Protein AF-A0A2D8L7P8-F1 (afdb_monomer_lite)

Sequence (155 aa):
MTHPRCTNCHVGDDGRPGWDGLGKGTGVLHGMNIVAGASRIGAETLPCRTCHLSRAPVLQRPHAPPAVNDAWRLPPAALGWRGLSGSALCRKLRDPARTDGRDAAALAAHVRISAFVAWSFAPGPGRTVPPGGVTSLAQAILEWGRAGAPCRGDP

pLDDT: mean 91.05, std 7.95, range [57.25, 98.56]

Structure (mmCIF, N/CA/C/O backbone):
data_AF-A0A2D8L7P8-F1
#
_entry.id   AF-A0A2D8L7P8-F1
#
loop_
_atom_site.group_PDB
_atom_site.id
_atom_site.type_symbol
_atom_site.label_atom_id
_atom_site.label_alt_id
_atom_site.label_comp_id
_atom_site.label_asym_id
_atom_site.label_entity_id
_atom_site.label_seq_id
_atom_site.pdbx_PDB_ins_code
_atom_site.Cartn_x
_atom_site.Cartn_y
_atom_site.Cartn_z
_atom_site.occupancy
_atom_site.B_iso_or_equiv
_atom_site.auth_seq_id
_atom_site.auth_comp_id
_atom_site.auth_asym_id
_atom_site.auth_atom_id
_atom_site.pdbx_PDB_model_num
ATOM 1 N N . MET A 1 1 ? 1.561 5.584 5.521 1.00 90.50 1 MET A N 1
ATOM 2 C CA . MET A 1 1 ? 0.681 4.785 4.630 1.00 90.50 1 MET A CA 1
ATOM 3 C C . MET A 1 1 ? 0.145 5.564 3.419 1.00 90.50 1 MET A C 1
ATOM 5 O O . MET A 1 1 ? -0.238 4.934 2.443 1.00 90.50 1 MET A O 1
ATOM 9 N N . THR A 1 2 ? 0.158 6.905 3.429 1.00 92.50 2 THR A N 1
ATOM 10 C CA . THR A 1 2 ? -0.230 7.763 2.284 1.00 92.50 2 THR A CA 1
ATOM 11 C C . THR A 1 2 ? 0.915 8.073 1.309 1.00 92.50 2 THR A C 1
ATOM 13 O O . THR A 1 2 ? 0.688 8.661 0.258 1.00 92.50 2 THR A O 1
ATOM 16 N N . HIS A 1 3 ? 2.151 7.688 1.642 1.00 93.56 3 HIS A N 1
ATOM 17 C CA . HIS A 1 3 ? 3.315 7.891 0.780 1.00 93.56 3 HIS A CA 1
ATOM 18 C C . HIS A 1 3 ? 3.169 7.111 -0.546 1.00 93.56 3 HIS A C 1
ATOM 20 O O . HIS A 1 3 ? 2.684 5.973 -0.504 1.00 93.56 3 HIS A O 1
ATOM 26 N N . PRO A 1 4 ? 3.665 7.635 -1.689 1.00 92.75 4 PRO A N 1
ATOM 27 C CA . PRO A 1 4 ? 3.588 6.971 -2.994 1.00 92.75 4 PRO A CA 1
ATOM 28 C C . PRO A 1 4 ? 4.063 5.518 -3.032 1.00 92.75 4 PRO A C 1
ATOM 30 O O . PRO A 1 4 ? 3.510 4.706 -3.761 1.00 92.75 4 PRO A O 1
ATOM 33 N N . ARG A 1 5 ? 5.054 5.140 -2.215 1.00 92.19 5 ARG A N 1
ATOM 34 C CA . ARG A 1 5 ? 5.505 3.735 -2.134 1.00 92.19 5 ARG A CA 1
ATOM 35 C C . ARG A 1 5 ? 4.404 2.765 -1.677 1.00 92.19 5 ARG A C 1
ATOM 37 O O . ARG A 1 5 ? 4.441 1.606 -2.062 1.00 92.19 5 ARG A O 1
ATOM 44 N N . CYS A 1 6 ? 3.421 3.234 -0.908 1.00 94.94 6 CYS A N 1
ATOM 45 C CA . CYS A 1 6 ? 2.240 2.452 -0.546 1.00 94.94 6 CYS A CA 1
ATOM 46 C C . CYS A 1 6 ? 1.122 2.654 -1.579 1.00 94.94 6 CYS A C 1
ATOM 48 O O . CYS A 1 6 ? 0.591 1.696 -2.137 1.00 94.94 6 CYS A O 1
ATOM 50 N N . THR A 1 7 ? 0.758 3.909 -1.851 1.00 94.81 7 THR A N 1
ATOM 51 C CA . THR A 1 7 ? -0.435 4.230 -2.649 1.00 94.81 7 THR A CA 1
ATOM 52 C C . THR A 1 7 ? -0.309 3.841 -4.117 1.00 94.81 7 THR A C 1
ATOM 54 O O . THR A 1 7 ? -1.328 3.564 -4.735 1.00 94.81 7 THR A O 1
ATOM 57 N N . ASN A 1 8 ? 0.904 3.720 -4.667 1.00 93.81 8 ASN A N 1
ATOM 58 C CA . ASN A 1 8 ? 1.104 3.230 -6.034 1.00 93.81 8 ASN A CA 1
ATOM 59 C C . ASN A 1 8 ? 0.648 1.776 -6.231 1.00 93.81 8 ASN A C 1
ATOM 61 O O . ASN A 1 8 ? 0.360 1.400 -7.363 1.00 93.81 8 ASN A O 1
ATOM 65 N N . CYS A 1 9 ? 0.577 0.973 -5.164 1.00 93.94 9 CYS A N 1
ATOM 66 C CA . CYS A 1 9 ? 0.098 -0.412 -5.220 1.00 93.94 9 CYS A CA 1
ATOM 67 C C . CYS A 1 9 ? -1.320 -0.560 -4.645 1.00 93.94 9 CYS A C 1
ATOM 69 O O . CYS A 1 9 ? -2.093 -1.387 -5.113 1.00 93.94 9 CYS A O 1
ATOM 71 N N . HIS A 1 10 ? -1.679 0.245 -3.644 1.00 96.12 10 HIS A N 1
ATOM 72 C CA . HIS A 1 10 ? -2.986 0.220 -2.981 1.00 96.12 10 HIS A CA 1
ATOM 73 C C . HIS A 1 10 ? -4.045 1.020 -3.760 1.00 96.12 10 HIS A C 1
ATOM 75 O O . HIS A 1 10 ? -4.533 2.049 -3.290 1.00 96.12 10 HIS A O 1
ATOM 81 N N . VAL A 1 11 ? -4.386 0.548 -4.959 1.00 95.62 11 VAL A N 1
ATOM 82 C CA . VAL A 1 11 ? -5.191 1.291 -5.952 1.00 95.62 11 VAL A CA 1
ATOM 83 C C . VAL A 1 11 ? -6.675 0.912 -5.985 1.00 95.62 11 VAL A C 1
ATOM 85 O O . VAL A 1 11 ? -7.504 1.705 -6.408 1.00 95.62 11 VAL A O 1
ATOM 88 N N . GLY A 1 12 ? -7.039 -0.224 -5.388 1.00 94.94 12 GLY A N 1
ATOM 89 C CA . GLY A 1 12 ? -8.434 -0.644 -5.261 1.00 94.94 12 GLY A CA 1
ATOM 90 C C . GLY A 1 12 ? -8.959 -1.336 -6.510 1.00 94.94 12 GLY A C 1
ATOM 91 O O . GLY A 1 12 ? -8.202 -2.022 -7.197 1.00 94.94 12 GLY A O 1
ATOM 92 N N . ASP A 1 13 ? -10.257 -1.181 -6.769 1.00 92.94 13 ASP A N 1
ATOM 93 C CA . ASP A 1 13 ? -10.963 -1.900 -7.839 1.00 92.94 13 ASP A CA 1
ATOM 94 C C . ASP A 1 13 ? -10.537 -1.472 -9.248 1.00 92.94 13 ASP A C 1
ATOM 96 O O . ASP A 1 13 ? -10.730 -2.224 -10.200 1.00 92.94 13 ASP A O 1
ATOM 100 N N . ASP A 1 14 ? -9.913 -0.297 -9.401 1.00 92.25 14 ASP A N 1
ATOM 101 C CA . ASP A 1 14 ? -9.390 0.126 -10.701 1.00 92.25 14 ASP A CA 1
ATOM 102 C C . ASP A 1 14 ? -8.243 -0.779 -11.188 1.00 92.25 14 ASP A C 1
ATOM 104 O O . ASP A 1 14 ? -8.003 -0.873 -12.390 1.00 92.25 14 ASP A O 1
ATOM 108 N N . GLY A 1 15 ? -7.542 -1.460 -10.270 1.00 95.06 15 GLY A N 1
ATOM 109 C CA . GLY A 1 15 ? -6.396 -2.318 -10.554 1.00 95.06 15 GLY A CA 1
ATOM 110 C C . GLY A 1 15 ? -5.251 -1.620 -11.298 1.00 95.06 15 GLY A C 1
ATOM 111 O O . GLY A 1 15 ? -4.444 -2.313 -11.923 1.00 95.06 15 GLY A O 1
ATOM 112 N N . ARG A 1 16 ? -5.177 -0.280 -11.282 1.00 95.31 16 ARG A N 1
ATOM 113 C CA . ARG A 1 16 ? -4.240 0.517 -12.093 1.00 95.31 16 ARG A CA 1
ATOM 114 C C . ARG A 1 16 ? -3.128 1.117 -11.230 1.00 95.31 16 ARG A C 1
ATOM 116 O O . ARG A 1 16 ? -3.336 2.157 -10.605 1.00 95.31 16 ARG A O 1
ATOM 123 N N . PRO A 1 17 ? -1.926 0.508 -11.197 1.00 94.62 17 PRO A N 1
ATOM 124 C CA . PRO A 1 17 ? -0.839 0.981 -10.352 1.00 94.62 17 PRO A CA 1
ATOM 125 C C . PRO A 1 17 ? -0.379 2.398 -10.715 1.00 94.62 17 PRO A C 1
ATOM 127 O O . PRO A 1 17 ? -0.440 2.828 -11.868 1.00 94.62 17 PRO A O 1
ATOM 130 N N . GLY A 1 18 ? 0.120 3.113 -9.710 1.00 92.81 18 GLY A N 1
ATOM 131 C CA . GLY A 1 18 ? 0.654 4.469 -9.837 1.00 92.81 18 GLY A CA 1
ATOM 132 C C . GLY A 1 18 ? 2.168 4.526 -10.068 1.00 92.81 18 GLY A C 1
ATOM 133 O O . GLY A 1 18 ? 2.908 3.579 -9.796 1.00 92.81 18 GLY A O 1
ATOM 134 N N . TRP A 1 19 ? 2.638 5.688 -10.513 1.00 90.38 19 TRP A N 1
ATOM 135 C CA . TRP A 1 19 ? 4.048 6.068 -10.668 1.00 90.38 19 TRP A CA 1
ATOM 136 C C . TRP A 1 19 ? 4.410 7.340 -9.893 1.00 90.38 19 TRP A C 1
ATOM 138 O O . TRP A 1 19 ? 5.438 7.977 -10.145 1.00 90.38 19 TRP A O 1
ATOM 148 N N . ASP A 1 20 ? 3.603 7.684 -8.892 1.00 87.94 20 ASP A N 1
ATOM 149 C CA . ASP A 1 20 ? 3.842 8.849 -8.052 1.00 87.94 20 ASP A CA 1
ATOM 150 C C . ASP A 1 20 ? 5.184 8.715 -7.299 1.00 87.94 20 ASP A C 1
ATOM 152 O O . ASP A 1 20 ? 5.646 7.616 -6.948 1.00 87.94 20 ASP A O 1
ATOM 156 N N . GLY A 1 21 ? 5.844 9.852 -7.058 1.00 79.94 21 GLY A N 1
ATOM 157 C CA . GLY A 1 21 ? 7.150 9.897 -6.387 1.00 79.94 21 GLY A CA 1
ATOM 158 C C . GLY A 1 21 ? 8.344 9.470 -7.254 1.00 79.94 21 GLY A C 1
ATOM 159 O O . GLY A 1 21 ? 9.394 9.142 -6.710 1.00 79.94 21 GLY A O 1
ATOM 160 N N . LEU A 1 22 ? 8.195 9.463 -8.586 1.00 79.44 22 LEU A N 1
ATOM 161 C CA . LEU A 1 22 ? 9.277 9.223 -9.559 1.00 79.44 22 LEU A CA 1
ATOM 162 C C . LEU A 1 22 ? 9.660 10.479 -10.371 1.00 79.44 22 LEU A C 1
ATOM 164 O O . LEU A 1 22 ? 10.233 10.366 -11.452 1.00 79.44 22 LEU A O 1
ATOM 168 N N . GLY A 1 23 ? 9.288 11.674 -9.898 1.00 78.81 23 GLY A N 1
ATOM 169 C CA . GLY A 1 23 ? 9.518 12.933 -10.624 1.00 78.81 23 GLY A CA 1
ATOM 170 C C . GLY A 1 23 ? 8.644 13.105 -11.874 1.00 78.81 23 GLY A C 1
ATOM 171 O O . GLY A 1 23 ? 8.977 13.892 -12.750 1.00 78.81 23 GLY A O 1
ATOM 172 N N . LYS A 1 24 ? 7.541 12.350 -11.982 1.00 77.75 24 LYS A N 1
ATOM 173 C CA . LYS A 1 24 ? 6.608 12.386 -13.124 1.00 77.75 24 LYS A CA 1
ATOM 174 C C . LYS A 1 24 ? 5.359 13.243 -12.879 1.00 77.75 24 LYS A C 1
ATOM 176 O O . LYS A 1 24 ? 4.512 13.319 -13.755 1.00 77.75 24 LYS A O 1
ATOM 181 N N . GLY A 1 25 ? 5.253 13.879 -11.712 1.00 82.25 25 GLY A N 1
ATOM 182 C CA . GLY A 1 25 ? 4.046 14.566 -11.246 1.00 82.25 25 GLY A CA 1
ATOM 183 C C . GLY A 1 25 ? 3.267 13.748 -10.213 1.00 82.25 25 GLY A C 1
ATOM 184 O O . GLY A 1 25 ? 3.787 12.774 -9.659 1.00 82.25 25 GLY A O 1
ATOM 185 N N . THR A 1 26 ? 2.036 14.176 -9.939 1.00 84.12 26 THR A N 1
ATOM 186 C CA . THR A 1 26 ? 1.088 13.532 -9.020 1.00 84.12 26 THR A CA 1
ATOM 187 C C . THR A 1 26 ? -0.094 12.946 -9.790 1.00 84.12 26 THR A C 1
ATOM 189 O O . THR A 1 26 ? -0.485 13.457 -10.837 1.00 84.12 26 THR A O 1
ATOM 192 N N . GLY A 1 27 ? -0.667 11.854 -9.285 1.00 85.00 27 GLY A N 1
ATOM 193 C CA . GLY A 1 27 ? -1.757 11.146 -9.952 1.00 85.00 27 GLY A CA 1
ATOM 194 C C . GLY A 1 27 ? -1.308 10.316 -11.159 1.00 85.00 27 GLY A C 1
ATOM 195 O O . GLY A 1 27 ? -2.149 9.714 -11.825 1.00 85.00 27 GLY A O 1
ATOM 196 N N . VAL A 1 28 ? -0.004 10.199 -11.418 1.00 90.00 28 VAL A N 1
ATOM 197 C CA . VAL A 1 28 ? 0.512 9.541 -12.622 1.00 90.00 28 VAL A CA 1
ATOM 198 C C . VAL A 1 28 ? 0.351 8.035 -12.509 1.00 90.00 28 VAL A C 1
ATOM 200 O O . VAL A 1 28 ? 0.703 7.428 -11.498 1.00 90.00 28 VAL A O 1
ATOM 203 N N . LEU A 1 29 ? -0.195 7.425 -13.555 1.00 92.56 29 LEU A N 1
ATOM 204 C CA . LEU A 1 29 ? -0.342 5.979 -13.654 1.00 92.56 29 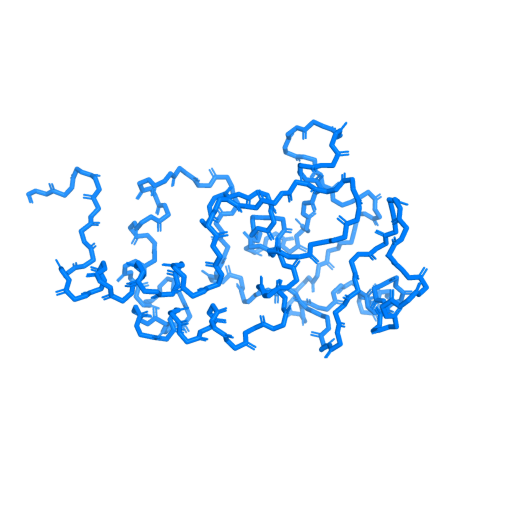LEU A CA 1
ATOM 205 C C . LEU A 1 29 ? 0.920 5.327 -14.206 1.00 92.56 29 LEU A C 1
ATOM 207 O O . LEU A 1 29 ? 1.743 5.961 -14.867 1.00 92.56 29 LEU A O 1
ATOM 211 N N . HIS A 1 30 ? 1.048 4.033 -13.944 1.00 92.12 30 HIS A N 1
ATOM 212 C CA . HIS A 1 30 ? 2.076 3.196 -14.534 1.00 92.12 30 HIS A CA 1
ATOM 213 C C . HIS A 1 30 ? 2.042 3.315 -16.066 1.00 92.12 30 HIS A C 1
ATOM 215 O O . HIS A 1 30 ? 1.031 3.002 -16.691 1.00 92.12 30 HIS A O 1
ATOM 221 N N . GLY A 1 31 ? 3.139 3.753 -16.689 1.00 88.56 31 GLY A N 1
ATOM 222 C CA . GLY A 1 31 ? 3.154 4.148 -18.107 1.00 88.56 31 GLY A CA 1
ATOM 223 C C . GLY A 1 31 ? 2.983 3.001 -19.096 1.00 88.56 31 GLY A C 1
ATOM 224 O O . GLY A 1 31 ? 2.628 3.235 -20.242 1.00 88.56 31 GLY A O 1
ATOM 225 N N . MET A 1 32 ? 3.158 1.756 -18.648 1.00 89.56 32 MET A N 1
ATOM 226 C CA . MET A 1 32 ? 2.800 0.568 -19.434 1.00 89.56 32 MET A CA 1
ATOM 227 C C . MET A 1 32 ? 1.281 0.307 -19.457 1.00 89.56 32 MET A C 1
ATOM 229 O O . MET A 1 32 ? 0.852 -0.660 -20.072 1.00 89.56 32 MET A O 1
ATOM 233 N N . ASN A 1 33 ? 0.477 1.136 -18.773 1.00 89.12 33 ASN A N 1
ATOM 234 C CA . ASN A 1 33 ? -0.988 1.082 -18.722 1.00 89.12 33 ASN A CA 1
ATOM 235 C C . ASN A 1 33 ? -1.552 -0.318 -18.402 1.00 89.12 33 ASN A C 1
ATOM 237 O O . ASN A 1 33 ? -2.568 -0.740 -18.948 1.00 89.12 33 ASN A O 1
ATOM 241 N N . ILE A 1 34 ? -0.871 -1.043 -17.511 1.00 90.81 34 ILE A N 1
ATOM 242 C CA . ILE A 1 34 ? -1.284 -2.375 -17.064 1.00 90.81 34 ILE A CA 1
ATOM 243 C C . ILE A 1 34 ? -2.477 -2.244 -16.112 1.00 90.81 34 ILE A C 1
ATOM 245 O O . ILE A 1 34 ? -2.441 -1.439 -15.182 1.00 90.81 34 ILE A O 1
ATOM 249 N N . VAL A 1 35 ? -3.499 -3.075 -16.319 1.00 94.44 35 VAL A N 1
ATOM 250 C CA . VAL A 1 35 ? -4.637 -3.251 -15.408 1.00 94.44 35 VAL A CA 1
ATOM 251 C C . VAL A 1 35 ? -4.540 -4.646 -14.807 1.00 94.44 35 VAL A C 1
ATOM 253 O O . VAL A 1 35 ? -4.448 -5.626 -15.540 1.00 94.44 35 VAL A O 1
ATOM 256 N N . ALA A 1 36 ? -4.517 -4.744 -13.480 1.00 94.31 36 ALA A N 1
ATOM 257 C CA . ALA A 1 36 ? -4.275 -6.011 -12.795 1.00 94.31 36 ALA A CA 1
ATOM 258 C C . ALA A 1 36 ? -5.508 -6.921 -12.689 1.00 94.31 36 ALA A C 1
ATOM 260 O O . ALA A 1 36 ? -5.357 -8.102 -12.384 1.00 94.31 36 ALA A O 1
ATOM 261 N N . GLY A 1 37 ? -6.709 -6.377 -12.917 1.00 90.88 37 GLY A N 1
ATOM 262 C CA . GLY A 1 37 ? -7.971 -7.115 -12.857 1.00 90.88 37 GLY A CA 1
ATOM 263 C C . GLY A 1 37 ? -8.174 -7.885 -11.546 1.00 90.88 37 GLY A C 1
ATOM 264 O O . GLY A 1 37 ? -7.561 -7.590 -10.517 1.00 90.88 37 GLY A O 1
ATOM 265 N N . ALA A 1 38 ? -9.023 -8.914 -11.593 1.00 92.38 38 ALA A N 1
ATOM 266 C CA . ALA A 1 38 ? -9.309 -9.768 -10.438 1.00 92.38 38 ALA A CA 1
ATOM 267 C C . ALA A 1 38 ? -8.105 -10.633 -10.014 1.00 92.38 38 ALA A C 1
ATOM 269 O O . ALA A 1 38 ? -7.938 -10.932 -8.831 1.00 92.38 38 ALA A O 1
ATOM 270 N N . SER A 1 39 ? -7.240 -11.008 -10.964 1.00 94.00 39 SER A N 1
ATOM 271 C CA . SER A 1 39 ? -6.047 -11.823 -10.701 1.00 94.00 39 SER A CA 1
ATOM 272 C C . SER A 1 39 ? -4.977 -11.057 -9.913 1.00 94.00 39 SER A C 1
ATOM 274 O O . SER A 1 39 ? -4.172 -11.664 -9.205 1.00 94.00 39 SER A O 1
ATOM 276 N N . ARG A 1 40 ? -4.988 -9.717 -9.987 1.00 95.75 40 ARG A N 1
ATOM 277 C CA . ARG A 1 40 ? -4.050 -8.782 -9.341 1.00 95.75 40 ARG A CA 1
ATOM 278 C C . ARG A 1 40 ? -2.605 -8.900 -9.821 1.00 95.75 40 ARG A C 1
ATOM 280 O O . ARG A 1 40 ? -1.741 -8.218 -9.275 1.00 95.75 40 ARG A O 1
ATOM 287 N N . ILE A 1 41 ? -2.320 -9.719 -10.828 1.00 95.31 41 ILE A N 1
ATOM 288 C CA . ILE A 1 41 ? -0.955 -10.007 -11.300 1.00 95.31 41 ILE A CA 1
ATOM 289 C C . ILE A 1 41 ? -0.573 -9.228 -12.563 1.00 95.31 41 ILE A C 1
ATOM 291 O O . ILE A 1 41 ? 0.434 -9.547 -13.188 1.00 95.31 41 ILE A O 1
ATOM 295 N N . GLY A 1 42 ? -1.356 -8.221 -12.947 1.00 94.31 42 GLY A N 1
ATOM 296 C CA . GLY A 1 42 ? -1.240 -7.532 -14.235 1.00 94.31 42 GLY A CA 1
ATOM 297 C C . GLY A 1 42 ? -2.252 -8.069 -15.248 1.00 94.31 42 GLY A C 1
ATOM 298 O O . GLY A 1 42 ? -3.161 -8.809 -14.880 1.00 94.31 42 GLY A O 1
ATOM 299 N N . ALA A 1 43 ? -2.086 -7.707 -16.520 1.00 92.62 43 ALA A N 1
ATOM 300 C CA . ALA A 1 43 ? -2.845 -8.348 -17.588 1.00 92.62 43 ALA A CA 1
ATOM 301 C C . ALA A 1 43 ? -2.382 -9.807 -17.706 1.00 92.62 43 ALA A C 1
ATOM 303 O O . ALA A 1 43 ? -1.185 -10.074 -17.636 1.00 92.62 43 ALA A O 1
ATOM 304 N N . GLU A 1 44 ? -3.290 -10.762 -17.895 1.00 90.06 44 GLU A N 1
ATOM 305 C CA . GLU A 1 44 ? -2.927 -12.191 -17.878 1.00 90.06 44 GLU A CA 1
ATOM 306 C C . GLU A 1 44 ? -1.945 -12.575 -18.997 1.00 90.06 44 GLU A C 1
ATOM 308 O O . GLU A 1 44 ? -1.080 -13.427 -18.809 1.00 90.06 44 GLU A O 1
ATOM 313 N N . THR A 1 45 ? -2.010 -11.877 -20.132 1.00 92.44 45 THR A N 1
ATOM 314 C CA . THR A 1 45 ? -1.070 -12.003 -21.257 1.00 92.44 45 THR A CA 1
ATOM 315 C C . THR A 1 45 ? 0.248 -11.254 -21.039 1.00 92.44 45 THR A C 1
ATOM 317 O O . THR A 1 45 ? 1.221 -11.501 -21.749 1.00 92.44 45 THR A O 1
ATOM 320 N N . LEU A 1 46 ? 0.309 -10.345 -20.062 1.00 92.69 46 LEU A N 1
ATOM 321 C CA . LEU A 1 46 ? 1.484 -9.539 -19.735 1.00 92.69 46 LEU A CA 1
ATOM 322 C C . LEU A 1 46 ? 1.575 -9.304 -18.212 1.00 92.69 46 LEU A C 1
ATOM 324 O O . LEU A 1 46 ? 1.341 -8.188 -17.732 1.00 92.69 46 LEU A O 1
ATOM 328 N N . PRO A 1 47 ? 1.894 -10.352 -17.429 1.00 93.44 47 PRO A N 1
ATOM 329 C CA . PRO A 1 47 ? 1.893 -10.264 -15.975 1.00 93.44 47 PRO A CA 1
ATOM 330 C C . PRO A 1 47 ? 3.027 -9.367 -15.463 1.00 93.44 47 PRO A C 1
ATOM 332 O O . PRO A 1 47 ? 4.068 -9.219 -16.103 1.00 93.44 47 PRO A O 1
ATOM 335 N N . CYS A 1 48 ? 2.881 -8.828 -14.250 1.00 92.94 48 CYS A N 1
ATOM 336 C CA . CYS A 1 48 ? 3.850 -7.937 -13.605 1.00 92.94 48 CYS A CA 1
ATOM 337 C C . CYS A 1 48 ? 5.279 -8.497 -13.637 1.00 92.94 48 CYS A C 1
ATOM 339 O O . CYS A 1 48 ? 6.234 -7.750 -13.860 1.00 92.94 48 CYS A O 1
ATOM 341 N N . ARG A 1 49 ? 5.428 -9.818 -13.465 1.00 91.62 49 ARG A N 1
ATOM 342 C CA . ARG A 1 49 ? 6.726 -10.508 -13.450 1.00 91.62 49 ARG A CA 1
ATOM 343 C C . ARG A 1 49 ? 7.518 -10.404 -14.758 1.00 91.62 49 ARG A C 1
ATOM 345 O O . ARG A 1 49 ? 8.711 -10.672 -14.743 1.00 91.62 49 ARG A O 1
ATOM 352 N N . THR A 1 50 ? 6.888 -10.030 -15.873 1.00 91.56 50 THR A N 1
ATOM 353 C CA . THR A 1 50 ? 7.580 -9.805 -17.154 1.00 91.56 50 THR A CA 1
ATOM 354 C C . THR A 1 50 ? 8.584 -8.654 -17.038 1.00 91.56 50 THR A C 1
ATOM 356 O O . THR A 1 50 ? 9.675 -8.728 -17.597 1.00 91.56 50 THR A O 1
ATOM 359 N N . CYS A 1 51 ? 8.254 -7.610 -16.269 1.00 89.75 51 CYS A N 1
ATOM 360 C CA . CYS A 1 51 ? 9.139 -6.461 -16.044 1.00 89.75 51 CYS A CA 1
ATOM 361 C C . CYS A 1 51 ? 9.745 -6.456 -14.635 1.00 89.75 51 CYS A C 1
ATOM 363 O O . CYS A 1 51 ? 10.891 -6.054 -14.445 1.00 89.75 51 CYS A O 1
ATOM 365 N N . HIS A 1 52 ? 8.980 -6.896 -13.638 1.00 90.81 52 HIS A N 1
ATOM 366 C CA . HIS A 1 52 ? 9.401 -6.918 -12.245 1.00 90.81 52 HIS A CA 1
ATOM 367 C C . HIS A 1 52 ? 10.052 -8.252 -11.882 1.00 90.81 52 HIS A C 1
ATOM 369 O O . HIS A 1 52 ? 9.389 -9.202 -11.461 1.00 90.81 52 HIS A O 1
ATOM 375 N N . LEU A 1 53 ? 11.371 -8.322 -12.045 1.00 85.19 53 LEU A N 1
ATOM 376 C CA . LEU A 1 53 ? 12.141 -9.536 -11.785 1.00 85.19 53 LEU A CA 1
ATOM 377 C C . LEU A 1 53 ? 12.627 -9.595 -10.332 1.00 85.19 53 LEU A C 1
ATOM 379 O O . LEU A 1 53 ? 12.915 -8.578 -9.705 1.00 85.19 53 LEU A O 1
ATOM 383 N N . SER A 1 54 ? 12.816 -10.808 -9.817 1.00 77.88 54 SER A N 1
ATOM 384 C CA . SER A 1 54 ? 13.319 -11.055 -8.456 1.00 77.88 54 SER A CA 1
ATOM 385 C C . SER A 1 54 ? 14.832 -10.820 -8.291 1.00 77.88 54 SER A C 1
ATOM 387 O O . SER A 1 54 ? 15.347 -10.829 -7.175 1.00 77.88 54 SER A O 1
ATOM 389 N N . ARG A 1 55 ? 15.577 -10.614 -9.388 1.00 68.56 55 ARG A N 1
ATOM 390 C CA . ARG A 1 55 ? 17.048 -10.494 -9.386 1.00 68.56 55 ARG A CA 1
ATOM 391 C C . ARG A 1 55 ? 17.495 -9.059 -9.080 1.00 68.56 55 ARG A C 1
ATOM 393 O O . ARG A 1 55 ? 17.726 -8.259 -9.985 1.00 68.56 55 ARG A O 1
ATOM 400 N N . ALA A 1 56 ? 17.650 -8.760 -7.791 1.00 58.28 56 ALA A N 1
ATOM 401 C CA . ALA A 1 56 ? 17.985 -7.429 -7.280 1.00 58.28 56 ALA A CA 1
ATOM 402 C C . ALA A 1 56 ? 19.263 -6.774 -7.866 1.00 58.28 56 ALA A C 1
ATOM 404 O O . ALA A 1 56 ? 19.178 -5.592 -8.197 1.00 58.28 56 ALA A O 1
ATOM 405 N N . PRO A 1 57 ? 20.411 -7.456 -8.086 1.00 58.16 57 PRO A N 1
ATOM 406 C CA . PRO A 1 57 ? 21.631 -6.763 -8.529 1.00 58.16 57 PRO A CA 1
ATOM 407 C C . PRO A 1 57 ? 21.509 -6.120 -9.919 1.00 58.16 57 PRO A C 1
ATOM 409 O O . PRO A 1 57 ? 22.129 -5.098 -10.193 1.00 58.16 57 PRO A O 1
ATOM 412 N N . VAL A 1 58 ? 20.674 -6.684 -10.799 1.00 57.25 58 VAL A N 1
ATOM 413 C CA . VAL A 1 58 ? 20.496 -6.190 -12.177 1.00 57.25 58 VAL A CA 1
ATOM 414 C C . VAL A 1 58 ? 19.535 -4.990 -12.227 1.00 57.25 58 VAL A C 1
ATOM 416 O O . VAL A 1 58 ? 19.637 -4.157 -13.125 1.00 57.25 58 VAL A O 1
ATOM 419 N N . LEU A 1 59 ? 18.638 -4.858 -11.240 1.00 63.59 59 LEU A N 1
ATOM 420 C CA . LEU A 1 59 ? 17.529 -3.890 -11.228 1.00 63.59 59 LEU A CA 1
ATOM 421 C C . LEU A 1 59 ? 17.666 -2.768 -10.178 1.00 63.59 59 LEU A C 1
ATOM 423 O O . LEU A 1 59 ? 16.740 -1.981 -9.978 1.00 63.59 59 LEU A O 1
ATOM 427 N N . GLN A 1 60 ? 18.827 -2.629 -9.535 1.00 69.25 60 GLN A N 1
ATOM 428 C CA . GLN A 1 60 ? 19.137 -1.506 -8.634 1.00 69.25 60 GLN A CA 1
ATOM 429 C C . GLN A 1 60 ? 19.724 -0.280 -9.358 1.00 69.25 60 GLN A C 1
ATOM 431 O O . GLN A 1 60 ? 20.491 0.487 -8.784 1.00 69.25 60 GLN A O 1
ATOM 436 N N . ARG A 1 61 ? 19.355 -0.063 -10.624 1.00 76.75 61 ARG A N 1
ATOM 437 C CA . ARG A 1 61 ? 19.721 1.148 -11.373 1.00 76.75 61 ARG A CA 1
ATOM 438 C C . ARG A 1 61 ? 18.588 2.179 -11.335 1.00 76.75 61 ARG A C 1
ATOM 440 O O . ARG A 1 61 ? 17.426 1.791 -11.155 1.00 76.75 61 ARG A O 1
ATOM 447 N N . PRO A 1 62 ? 18.887 3.473 -11.545 1.00 77.31 62 PRO A N 1
ATOM 448 C CA . PRO A 1 62 ? 17.855 4.483 -11.746 1.00 77.31 62 PRO A CA 1
ATOM 449 C C . PRO A 1 62 ? 16.829 4.034 -12.795 1.00 77.31 62 PRO A C 1
ATOM 451 O O . PRO A 1 62 ? 17.186 3.437 -13.809 1.00 77.31 62 PRO A O 1
ATOM 454 N N . HIS A 1 63 ? 15.549 4.300 -12.530 1.00 79.00 63 HIS A N 1
ATOM 455 C CA . HIS A 1 63 ? 14.409 4.002 -13.415 1.00 79.00 63 HIS A CA 1
ATOM 456 C C . HIS A 1 63 ? 14.120 2.524 -13.730 1.00 79.00 63 HIS A C 1
ATOM 458 O O . HIS A 1 63 ? 13.123 2.248 -14.393 1.00 79.00 63 HIS A O 1
ATOM 464 N N . ALA A 1 64 ? 14.906 1.569 -13.224 1.00 85.25 64 ALA A N 1
ATOM 465 C CA . ALA A 1 64 ? 14.576 0.152 -13.358 1.00 85.25 64 ALA A CA 1
ATOM 466 C C . ALA A 1 64 ? 13.222 -0.175 -12.684 1.00 85.25 64 ALA A C 1
ATOM 468 O O . ALA A 1 64 ? 12.792 0.543 -11.771 1.00 85.25 64 ALA A O 1
ATOM 469 N N . PRO A 1 65 ? 12.533 -1.257 -13.071 1.00 87.00 65 PRO A N 1
ATOM 470 C CA . PRO A 1 65 ? 11.403 -1.754 -12.302 1.00 87.00 65 PRO A CA 1
ATOM 471 C C . PRO A 1 65 ? 11.830 -2.143 -10.875 1.00 87.00 65 PRO A C 1
ATOM 473 O O . PRO A 1 65 ? 12.932 -2.660 -10.676 1.00 87.00 65 PRO A O 1
ATOM 476 N N . PRO A 1 66 ? 10.979 -1.908 -9.862 1.00 86.88 66 PRO A N 1
ATOM 477 C CA . PRO A 1 66 ? 11.119 -2.519 -8.547 1.00 86.88 66 PRO A CA 1
ATOM 478 C C . PRO A 1 66 ? 11.379 -4.027 -8.629 1.00 86.88 66 PRO A C 1
ATOM 480 O O . PRO A 1 66 ? 10.705 -4.730 -9.383 1.00 86.88 66 PRO A O 1
ATOM 483 N N . ALA A 1 67 ? 12.315 -4.508 -7.813 1.00 85.75 67 ALA A N 1
ATOM 484 C CA . ALA A 1 67 ? 12.714 -5.907 -7.747 1.00 85.75 67 ALA A CA 1
ATOM 485 C C . ALA A 1 67 ? 12.507 -6.430 -6.326 1.00 85.75 67 ALA A C 1
ATOM 487 O O . ALA A 1 67 ? 13.185 -6.005 -5.392 1.00 85.75 67 ALA A O 1
ATOM 488 N N . VAL A 1 68 ? 11.552 -7.343 -6.180 1.00 87.69 68 VAL A N 1
ATOM 489 C CA . VAL A 1 68 ? 11.206 -8.011 -4.922 1.00 87.69 68 VAL A CA 1
ATOM 490 C C . VAL A 1 68 ? 11.193 -9.508 -5.196 1.00 87.69 68 VAL A C 1
ATOM 492 O O . VAL A 1 68 ? 10.640 -9.949 -6.206 1.00 87.69 68 VAL A O 1
ATOM 495 N N . ASN A 1 69 ? 11.832 -10.287 -4.323 1.00 85.56 69 ASN A N 1
ATOM 496 C CA . ASN A 1 69 ? 11.872 -11.744 -4.425 1.00 85.56 69 ASN A CA 1
ATOM 497 C C . ASN A 1 69 ? 10.614 -12.381 -3.808 1.00 85.56 69 ASN A C 1
ATOM 499 O O . ASN A 1 69 ? 10.691 -13.075 -2.802 1.00 85.56 69 ASN A O 1
ATOM 503 N N . ASP A 1 70 ? 9.456 -12.070 -4.387 1.00 90.19 70 ASP A N 1
ATOM 504 C CA . ASP A 1 70 ? 8.134 -12.575 -3.998 1.00 90.19 70 ASP A CA 1
ATOM 505 C C . ASP A 1 70 ? 7.219 -12.562 -5.244 1.00 90.19 70 ASP A C 1
ATOM 507 O O . ASP A 1 70 ? 7.567 -12.001 -6.290 1.00 90.19 70 ASP A O 1
ATOM 511 N N . ALA A 1 71 ? 6.044 -13.180 -5.162 1.00 89.81 71 ALA A N 1
ATOM 512 C CA . ALA A 1 71 ? 5.058 -13.219 -6.230 1.00 89.81 71 ALA A CA 1
ATOM 513 C C . ALA A 1 71 ? 4.413 -11.837 -6.440 1.00 89.81 71 ALA A C 1
ATOM 515 O O . ALA A 1 71 ? 3.526 -11.420 -5.688 1.00 89.81 71 ALA A O 1
ATOM 516 N N . TRP A 1 72 ? 4.857 -11.137 -7.487 1.00 91.56 72 TRP A N 1
ATOM 517 C CA . TRP A 1 72 ? 4.362 -9.817 -7.882 1.00 91.56 72 TRP A CA 1
ATOM 518 C C . TRP A 1 72 ? 2.854 -9.798 -8.117 1.00 91.56 72 TRP A C 1
ATOM 520 O O . TRP A 1 72 ? 2.348 -10.438 -9.038 1.00 91.56 72 TRP A O 1
ATOM 530 N N . ARG A 1 73 ? 2.156 -9.024 -7.283 1.00 94.12 73 ARG A N 1
ATOM 531 C CA . ARG A 1 73 ? 0.715 -8.788 -7.35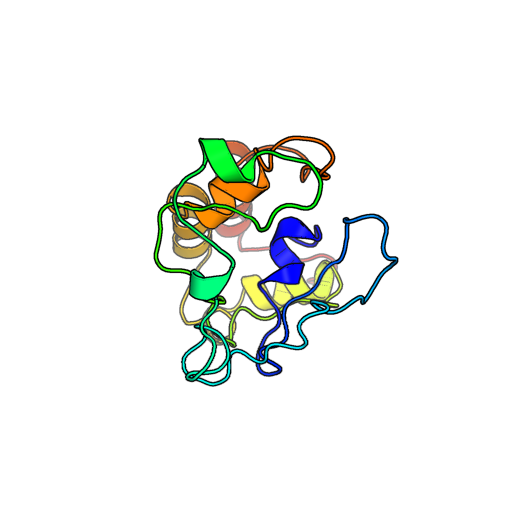6 1.00 94.12 73 ARG A CA 1
ATOM 532 C C . ARG A 1 73 ? 0.337 -7.512 -6.615 1.00 94.12 73 ARG A C 1
ATOM 534 O O . ARG A 1 73 ? 1.014 -7.128 -5.660 1.00 94.12 73 ARG A O 1
ATOM 541 N N . LEU A 1 74 ? -0.768 -6.891 -7.006 1.00 96.00 74 LEU A N 1
ATOM 542 C CA . LEU A 1 74 ? -1.383 -5.831 -6.217 1.00 96.00 74 LEU A CA 1
ATOM 543 C C . LEU A 1 74 ? -2.022 -6.403 -4.935 1.00 96.00 74 LEU A C 1
ATOM 545 O O . LEU A 1 74 ? -2.433 -7.572 -4.905 1.00 96.00 74 LEU A O 1
ATOM 549 N N . PRO A 1 75 ? -2.138 -5.600 -3.863 1.00 95.44 75 PRO A N 1
ATOM 550 C CA . PRO A 1 75 ? -2.996 -5.912 -2.723 1.00 95.44 75 PRO A CA 1
ATOM 551 C C . PRO A 1 75 ? -4.437 -6.225 -3.168 1.00 95.44 75 PRO A C 1
ATOM 553 O O . PRO A 1 75 ? -4.852 -5.774 -4.236 1.00 95.44 75 PRO A O 1
ATOM 556 N N . PRO A 1 76 ? -5.219 -6.981 -2.374 1.00 94.44 76 PRO A N 1
ATOM 557 C CA . PRO A 1 76 ? -6.664 -7.089 -2.571 1.00 94.44 76 PRO A CA 1
ATOM 558 C C . PRO A 1 76 ? -7.312 -5.715 -2.763 1.00 94.44 76 PRO A C 1
ATOM 560 O O . PRO A 1 76 ? -6.904 -4.750 -2.114 1.00 94.44 76 PRO A O 1
ATOM 563 N N . ALA A 1 77 ? -8.337 -5.627 -3.611 1.00 94.31 77 ALA A N 1
ATOM 564 C CA . ALA A 1 77 ? -8.972 -4.353 -3.947 1.00 94.31 77 ALA A CA 1
ATOM 565 C C . ALA A 1 77 ? -9.597 -3.652 -2.725 1.00 94.31 77 ALA A C 1
ATOM 567 O O . ALA A 1 77 ? -9.526 -2.431 -2.591 1.00 94.31 77 ALA A O 1
ATOM 568 N N . ALA A 1 78 ? -10.069 -4.424 -1.741 1.00 93.38 78 ALA A N 1
ATOM 569 C CA . ALA A 1 78 ? -10.500 -3.896 -0.450 1.00 93.38 78 ALA A CA 1
ATOM 570 C C . ALA A 1 78 ? -9.397 -3.105 0.279 1.00 93.38 78 ALA A C 1
ATOM 572 O O . ALA A 1 78 ? -9.711 -2.216 1.058 1.00 93.38 78 ALA A O 1
ATOM 573 N N . LEU A 1 79 ? -8.111 -3.333 0.001 1.00 95.12 79 LEU A N 1
ATOM 574 C CA . LEU A 1 79 ? -7.001 -2.522 0.510 1.00 95.12 79 LEU A CA 1
ATOM 575 C C . LEU A 1 79 ? -6.643 -1.348 -0.422 1.00 95.12 79 LEU A C 1
ATOM 577 O O . LEU A 1 79 ? -5.531 -0.843 -0.363 1.00 95.12 79 LEU A O 1
ATOM 581 N N . GLY A 1 80 ? -7.550 -0.878 -1.277 1.00 95.69 80 GLY A N 1
ATOM 582 C CA . GLY A 1 80 ? -7.363 0.330 -2.082 1.00 95.69 80 GLY A CA 1
ATOM 583 C C . GLY A 1 80 ? -7.538 1.616 -1.277 1.00 95.69 80 GLY A C 1
ATOM 584 O O . GLY A 1 80 ? -8.582 1.828 -0.661 1.00 95.69 80 GLY A O 1
ATOM 585 N N . TRP A 1 81 ? -6.535 2.493 -1.277 1.00 95.50 81 TRP A N 1
ATOM 586 C CA . TRP A 1 81 ? -6.622 3.802 -0.614 1.00 95.50 81 TRP A CA 1
ATOM 587 C C . TRP A 1 81 ? -5.830 4.919 -1.295 1.00 95.50 81 TRP A C 1
ATOM 589 O O . TRP A 1 81 ? -5.610 5.985 -0.709 1.00 95.50 81 TRP A O 1
ATOM 599 N N . ARG A 1 82 ? -5.380 4.706 -2.531 1.00 93.94 82 ARG A N 1
ATOM 600 C CA . ARG A 1 82 ? -4.819 5.777 -3.350 1.00 93.94 82 ARG A CA 1
ATOM 601 C C . ARG A 1 82 ? -5.830 6.925 -3.458 1.00 93.94 82 ARG A C 1
ATOM 603 O O . ARG A 1 82 ? -7.009 6.702 -3.697 1.00 93.94 82 ARG A O 1
ATOM 610 N N . GLY A 1 83 ? -5.365 8.152 -3.229 1.00 90.38 83 GLY A N 1
ATOM 611 C CA . GLY A 1 83 ? -6.208 9.352 -3.257 1.00 90.38 83 GLY A CA 1
ATOM 612 C C . GLY A 1 83 ? -7.022 9.621 -1.985 1.00 90.38 83 GLY A C 1
ATOM 613 O O . GLY A 1 83 ? -7.590 10.703 -1.865 1.00 90.38 83 GLY A O 1
ATOM 614 N N . LEU A 1 84 ? -7.053 8.710 -1.003 1.00 93.94 84 LEU A N 1
ATOM 615 C CA . LEU A 1 84 ? -7.712 8.999 0.272 1.00 93.94 84 LEU A CA 1
ATOM 616 C C . LEU A 1 84 ? -6.910 10.009 1.100 1.00 93.94 84 LEU A C 1
ATOM 618 O O . LEU A 1 84 ? -5.684 9.928 1.211 1.00 93.94 84 LEU A O 1
ATOM 622 N N . SER A 1 85 ? -7.626 10.924 1.757 1.00 93.12 85 SER A N 1
ATOM 623 C CA . SER A 1 85 ? -7.051 11.766 2.806 1.00 93.12 85 SER A CA 1
ATOM 624 C C . SER A 1 85 ? -6.626 10.921 4.012 1.00 93.12 85 SER A C 1
ATOM 626 O O . SER A 1 85 ? -7.113 9.806 4.214 1.00 93.12 85 SER A O 1
ATOM 628 N N . GLY A 1 86 ? -5.755 11.461 4.870 1.00 93.50 86 GLY A N 1
ATOM 629 C CA . GLY A 1 86 ? -5.317 10.755 6.080 1.00 93.50 86 GLY A CA 1
ATOM 630 C C . GLY A 1 86 ? -6.473 10.351 7.006 1.00 93.50 86 GLY A C 1
ATOM 631 O O . GLY A 1 86 ? -6.475 9.243 7.536 1.00 93.50 86 GLY A O 1
ATOM 632 N N . SER A 1 87 ? -7.498 11.200 7.148 1.00 94.00 87 SER A N 1
ATOM 633 C CA . SER A 1 87 ? -8.682 10.899 7.966 1.00 94.00 87 SER A CA 1
ATOM 634 C C . SER A 1 87 ? -9.579 9.833 7.333 1.00 94.00 87 SER A C 1
ATOM 636 O O . SER A 1 87 ? -10.073 8.952 8.037 1.00 94.00 87 SER A O 1
ATOM 638 N N . ALA A 1 88 ? -9.755 9.859 6.008 1.00 95.25 88 ALA A N 1
ATOM 639 C CA . ALA A 1 88 ? -10.493 8.822 5.291 1.00 95.25 88 ALA A CA 1
ATOM 640 C C . ALA A 1 88 ? -9.766 7.468 5.343 1.00 95.25 88 ALA A C 1
ATOM 642 O O . ALA A 1 88 ? -10.408 6.441 5.566 1.00 95.25 88 ALA A O 1
ATOM 643 N N . LEU A 1 89 ? -8.435 7.471 5.202 1.00 96.56 89 LEU A N 1
ATOM 644 C CA . LEU A 1 89 ? -7.608 6.278 5.352 1.00 96.56 89 LEU A CA 1
ATOM 645 C C . LEU A 1 89 ? -7.703 5.708 6.768 1.00 96.56 89 LEU A C 1
ATOM 647 O O . LEU A 1 89 ? -7.915 4.511 6.911 1.00 96.56 89 LEU A O 1
ATOM 651 N N . CYS A 1 90 ? -7.600 6.547 7.801 1.00 96.81 90 CYS A N 1
ATOM 652 C CA . CYS A 1 90 ? -7.731 6.098 9.186 1.00 96.81 90 CYS A CA 1
ATOM 653 C C . CYS A 1 90 ? -9.058 5.362 9.414 1.00 96.81 90 CYS A C 1
ATOM 655 O O . CYS A 1 90 ? -9.064 4.211 9.846 1.00 96.81 90 CYS A O 1
ATOM 657 N N . ARG A 1 91 ? -10.183 5.981 9.021 1.00 96.06 91 ARG A N 1
ATOM 658 C CA . ARG A 1 91 ? -11.511 5.364 9.158 1.00 96.06 91 ARG A CA 1
ATOM 659 C C . ARG A 1 91 ? -11.638 4.059 8.382 1.00 96.06 91 ARG A C 1
ATOM 661 O O . ARG A 1 91 ? -12.339 3.161 8.826 1.00 96.06 91 ARG A O 1
ATOM 668 N N . LYS A 1 92 ? -10.981 3.956 7.224 1.00 95.75 92 LYS A N 1
ATOM 669 C CA . LYS A 1 92 ? 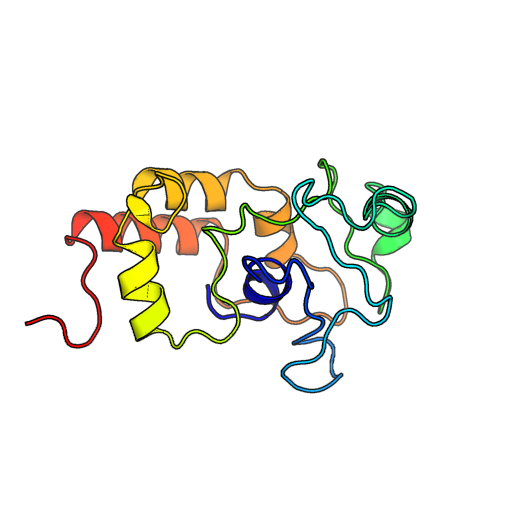-10.941 2.718 6.444 1.00 95.75 92 LYS A CA 1
ATOM 670 C C . LYS A 1 92 ? -10.147 1.630 7.164 1.00 95.75 92 LYS A C 1
ATOM 672 O O . LYS A 1 92 ? -10.646 0.523 7.278 1.00 95.75 92 LYS A O 1
ATOM 677 N N . LEU A 1 93 ? -8.936 1.937 7.631 1.00 96.56 93 LEU A N 1
ATOM 678 C CA . LEU A 1 93 ? -8.059 0.964 8.290 1.00 96.56 93 LEU A CA 1
ATOM 679 C C . LEU A 1 93 ? -8.617 0.469 9.625 1.00 96.56 93 LEU A C 1
ATOM 681 O O . LEU A 1 93 ? -8.272 -0.626 10.053 1.00 96.56 93 LEU A O 1
ATOM 685 N N . ARG A 1 94 ? -9.450 1.282 10.283 1.00 95.56 94 ARG A N 1
ATOM 686 C CA . ARG A 1 94 ? -10.115 0.927 11.539 1.00 95.56 94 ARG A CA 1
ATOM 687 C C . ARG A 1 94 ? -11.166 -0.169 11.372 1.00 95.56 94 ARG A C 1
ATOM 689 O O . ARG A 1 94 ? -11.455 -0.858 12.340 1.00 95.56 94 ARG A O 1
ATOM 696 N N . ASP A 1 95 ? -11.756 -0.296 10.189 1.00 95.12 95 ASP A N 1
ATOM 697 C CA . ASP A 1 95 ? -12.890 -1.181 9.930 1.00 95.12 95 ASP A CA 1
ATOM 698 C C . ASP A 1 95 ? -12.427 -2.458 9.202 1.00 95.12 95 ASP A C 1
ATOM 700 O O . ASP A 1 95 ? -12.134 -2.392 8.001 1.00 95.12 95 ASP A O 1
ATOM 704 N N . PRO A 1 96 ? -12.387 -3.628 9.878 1.00 94.88 96 PRO A N 1
ATOM 705 C CA . PRO A 1 96 ? -11.969 -4.890 9.273 1.00 94.88 96 PRO A CA 1
ATOM 706 C C . PRO A 1 96 ? -12.774 -5.288 8.031 1.00 94.88 96 PRO A C 1
ATOM 708 O O . PRO A 1 96 ? -12.226 -5.898 7.108 1.00 94.88 96 PRO A O 1
ATOM 711 N N . ALA A 1 97 ? -14.053 -4.900 7.947 1.00 94.31 97 ALA A N 1
ATOM 712 C CA . ALA A 1 97 ? -14.879 -5.170 6.770 1.00 94.31 97 ALA A CA 1
ATOM 713 C C . ALA A 1 97 ? -14.362 -4.428 5.525 1.00 94.31 97 ALA A C 1
ATOM 715 O O . ALA A 1 97 ? -14.617 -4.828 4.390 1.00 94.31 97 ALA A O 1
ATOM 716 N N . ARG A 1 98 ? -13.578 -3.363 5.724 1.00 93.62 98 ARG A N 1
ATOM 717 C CA . ARG A 1 98 ? -12.990 -2.535 4.668 1.00 93.62 98 ARG A CA 1
ATOM 718 C C . ARG A 1 98 ? -11.493 -2.765 4.485 1.00 93.62 98 ARG A C 1
ATOM 720 O O . ARG A 1 98 ? -10.889 -2.039 3.693 1.00 93.62 98 ARG A O 1
ATOM 727 N N . THR A 1 99 ? -10.905 -3.743 5.171 1.00 94.31 99 THR A N 1
ATOM 728 C CA . THR A 1 99 ? -9.479 -4.110 5.086 1.00 94.31 99 THR A CA 1
ATOM 729 C C . THR A 1 99 ? -9.268 -5.593 4.774 1.00 94.31 99 THR A C 1
ATOM 731 O O . THR A 1 99 ? -8.194 -6.143 5.046 1.00 94.31 99 THR A O 1
ATOM 734 N N . ASP A 1 100 ? -10.271 -6.241 4.169 1.00 92.62 100 ASP A N 1
ATOM 735 C CA . ASP A 1 100 ? -10.223 -7.676 3.855 1.00 92.62 100 ASP A CA 1
ATOM 736 C C . ASP A 1 100 ? -9.959 -8.497 5.135 1.00 92.62 100 ASP A C 1
ATOM 738 O O . ASP A 1 100 ? -9.025 -9.292 5.221 1.00 92.62 100 ASP A O 1
ATOM 742 N N . GLY A 1 101 ? -10.735 -8.189 6.183 1.00 95.19 101 GLY A N 1
ATOM 743 C CA . GLY A 1 101 ? -10.718 -8.865 7.481 1.00 95.19 101 GLY A CA 1
ATOM 744 C C . GLY A 1 101 ? -9.553 -8.496 8.402 1.00 95.19 101 GLY A C 1
ATOM 745 O O . GLY A 1 101 ? -9.406 -9.104 9.458 1.00 95.19 101 GLY A O 1
ATOM 746 N N . ARG A 1 102 ? -8.701 -7.531 8.032 1.00 95.44 102 ARG A N 1
ATOM 747 C CA . ARG A 1 102 ? -7.494 -7.204 8.808 1.00 95.44 102 ARG A CA 1
ATOM 748 C C . ARG A 1 102 ? -7.778 -6.182 9.901 1.00 95.44 102 ARG A C 1
ATOM 750 O O . ARG A 1 102 ? -8.006 -5.008 9.614 1.00 95.44 102 ARG A O 1
ATOM 757 N N . ASP A 1 103 ? -7.665 -6.613 11.149 1.00 96.69 103 ASP A N 1
ATOM 758 C CA . ASP A 1 103 ? -7.562 -5.720 12.301 1.00 96.69 103 ASP A CA 1
ATOM 759 C C . ASP A 1 103 ? -6.163 -5.071 12.408 1.00 96.69 103 ASP A C 1
ATOM 761 O O . ASP A 1 103 ? -5.267 -5.309 11.591 1.00 96.69 103 ASP A O 1
ATOM 765 N N . ALA A 1 104 ? -5.944 -4.246 13.437 1.00 97.56 104 ALA A N 1
ATOM 766 C CA . ALA A 1 104 ? -4.661 -3.574 13.649 1.00 97.56 104 ALA A CA 1
ATOM 767 C C . ALA A 1 104 ? -3.480 -4.552 13.816 1.00 97.56 104 ALA A C 1
ATOM 769 O O . ALA A 1 104 ? -2.383 -4.281 13.320 1.00 97.56 104 ALA A O 1
ATOM 770 N N . ALA A 1 105 ? -3.685 -5.700 14.469 1.00 98.19 105 ALA A N 1
ATOM 771 C CA . ALA A 1 105 ? -2.637 -6.701 14.645 1.00 98.19 105 ALA A CA 1
ATOM 772 C C . ALA A 1 105 ? -2.251 -7.337 13.300 1.00 98.19 105 ALA A C 1
ATOM 774 O O . ALA A 1 105 ? -1.063 -7.422 12.974 1.00 98.19 105 ALA A O 1
ATOM 775 N N . ALA A 1 106 ? -3.237 -7.699 12.479 1.00 97.94 106 ALA A N 1
ATOM 776 C CA . ALA A 1 106 ? -3.039 -8.236 11.139 1.00 97.94 106 ALA A CA 1
ATOM 777 C C . ALA A 1 106 ? -2.414 -7.206 10.180 1.00 97.94 106 ALA A C 1
ATOM 779 O O . ALA A 1 106 ? -1.553 -7.557 9.369 1.00 97.94 106 ALA A O 1
ATOM 780 N N . LEU A 1 107 ? -2.783 -5.925 10.286 1.00 97.25 107 LEU A N 1
ATOM 781 C CA . LEU A 1 107 ? -2.152 -4.837 9.530 1.00 97.25 107 LEU A CA 1
ATOM 782 C C . LEU A 1 107 ? -0.674 -4.667 9.914 1.00 97.25 107 LEU A C 1
ATOM 784 O O . LEU A 1 107 ? 0.187 -4.568 9.036 1.00 97.25 107 LEU A O 1
ATOM 788 N N . ALA A 1 108 ? -0.354 -4.681 11.210 1.00 98.19 108 ALA A N 1
ATOM 789 C CA . ALA A 1 108 ? 1.027 -4.606 11.682 1.00 98.19 108 ALA A CA 1
ATOM 790 C C . ALA A 1 108 ? 1.846 -5.836 11.259 1.00 98.19 108 ALA A C 1
ATOM 792 O O . ALA A 1 108 ? 3.000 -5.698 10.846 1.00 98.19 108 ALA A O 1
ATOM 793 N N . ALA A 1 109 ? 1.250 -7.031 11.308 1.00 98.12 109 ALA A N 1
ATOM 794 C CA . ALA A 1 109 ? 1.868 -8.254 10.809 1.00 98.12 109 ALA A CA 1
ATOM 795 C C . ALA A 1 109 ? 2.181 -8.141 9.311 1.00 98.12 109 ALA A C 1
ATOM 797 O O . ALA A 1 109 ? 3.321 -8.378 8.918 1.00 98.12 109 ALA A O 1
ATOM 798 N N . HIS A 1 110 ? 1.226 -7.680 8.493 1.00 95.75 110 HIS A N 1
ATOM 799 C CA . HIS A 1 110 ? 1.442 -7.427 7.066 1.00 95.75 110 HIS A CA 1
ATOM 800 C C . HIS A 1 110 ? 2.642 -6.501 6.815 1.00 95.75 110 HIS A C 1
ATOM 802 O O . HIS A 1 110 ? 3.490 -6.815 5.979 1.00 95.75 110 HIS A O 1
ATOM 808 N N . VAL A 1 111 ? 2.742 -5.392 7.558 1.00 96.94 111 VAL A N 1
ATOM 809 C CA . VAL A 1 111 ? 3.864 -4.448 7.436 1.00 96.94 111 VAL A CA 1
ATOM 810 C C . VAL A 1 111 ? 5.205 -5.125 7.722 1.00 96.94 111 VAL A C 1
ATOM 812 O O . VAL A 1 111 ? 6.161 -4.886 6.990 1.00 96.94 111 VAL A O 1
ATOM 815 N N . ARG A 1 112 ? 5.281 -5.976 8.752 1.00 97.62 112 ARG A N 1
ATOM 816 C CA . ARG A 1 112 ? 6.530 -6.645 9.156 1.00 97.62 112 ARG A CA 1
ATOM 817 C C . ARG A 1 112 ? 6.990 -7.720 8.181 1.00 97.62 112 ARG A C 1
ATOM 819 O O . ARG A 1 112 ? 8.188 -7.843 7.957 1.00 97.62 112 ARG A O 1
ATOM 826 N N . ILE A 1 113 ? 6.061 -8.512 7.648 1.00 95.94 113 ILE A N 1
ATOM 827 C CA . ILE A 1 113 ? 6.398 -9.718 6.874 1.00 95.94 113 ILE A CA 1
ATOM 828 C C . ILE A 1 113 ? 6.514 -9.460 5.371 1.00 95.94 113 ILE A C 1
ATOM 830 O O . ILE A 1 113 ? 7.135 -10.240 4.656 1.00 95.94 113 ILE A O 1
ATOM 834 N N . SER A 1 114 ? 5.882 -8.400 4.865 1.00 94.44 114 SER A N 1
ATOM 835 C CA . SER A 1 114 ? 5.798 -8.164 3.426 1.00 94.44 114 SER A CA 1
ATOM 836 C C . SER A 1 114 ? 7.140 -7.713 2.851 1.00 94.44 114 SER A C 1
ATOM 838 O O . SER A 1 114 ? 7.621 -6.616 3.147 1.00 94.44 114 SER A O 1
ATOM 840 N N . ALA A 1 115 ? 7.696 -8.506 1.932 1.00 93.00 115 ALA A N 1
ATOM 841 C CA . ALA A 1 115 ? 8.894 -8.137 1.179 1.00 93.00 115 ALA A CA 1
ATOM 842 C C . ALA A 1 115 ? 8.687 -6.853 0.346 1.00 93.00 115 ALA A C 1
ATOM 844 O O . ALA A 1 115 ? 9.618 -6.068 0.164 1.00 93.00 115 ALA A O 1
ATOM 845 N N . PHE A 1 116 ? 7.454 -6.583 -0.102 1.00 93.62 116 PHE A N 1
ATOM 846 C CA . PHE A 1 116 ? 7.097 -5.344 -0.805 1.00 93.62 116 PHE A CA 1
ATOM 847 C C . PHE A 1 116 ? 7.129 -4.118 0.120 1.00 93.62 116 PHE A C 1
ATOM 849 O O . PHE A 1 116 ? 7.567 -3.035 -0.284 1.00 93.62 116 PHE A O 1
ATOM 856 N N . VAL A 1 117 ? 6.690 -4.278 1.374 1.00 95.25 117 VAL A N 1
ATOM 857 C CA . VAL A 1 117 ? 6.764 -3.208 2.379 1.00 95.25 117 VAL A CA 1
ATOM 858 C C . VAL A 1 117 ? 8.216 -2.973 2.779 1.00 95.25 117 VAL A C 1
ATOM 860 O O . VAL A 1 117 ? 8.648 -1.825 2.792 1.00 95.25 117 VAL A O 1
ATOM 863 N N . ALA A 1 118 ? 9.001 -4.030 3.002 1.00 93.94 118 ALA A N 1
ATOM 864 C CA . ALA A 1 118 ? 10.434 -3.907 3.265 1.00 93.94 118 ALA A CA 1
ATOM 865 C C . ALA A 1 118 ? 11.159 -3.146 2.140 1.00 93.94 118 ALA A C 1
ATOM 867 O O . ALA A 1 118 ? 11.864 -2.171 2.402 1.00 93.94 118 ALA A O 1
ATOM 868 N N . TRP A 1 119 ? 10.901 -3.507 0.878 1.00 91.50 119 TRP A N 1
ATOM 869 C CA . TRP A 1 119 ? 11.466 -2.815 -0.284 1.00 91.50 119 TRP A CA 1
ATOM 870 C C . TRP A 1 119 ? 11.074 -1.332 -0.352 1.00 91.50 119 TRP A C 1
ATOM 872 O O . TRP A 1 119 ? 11.871 -0.497 -0.771 1.00 91.50 119 TRP A O 1
ATOM 882 N N . SER A 1 120 ? 9.875 -0.969 0.115 1.00 92.25 120 SER A N 1
ATOM 883 C CA . SER A 1 120 ? 9.424 0.429 0.148 1.00 92.25 120 SER A CA 1
ATOM 884 C C . SER A 1 120 ? 10.312 1.331 1.010 1.00 92.25 120 SER A C 1
ATOM 886 O O . SER A 1 120 ? 10.399 2.524 0.722 1.00 92.25 120 SER A O 1
ATOM 888 N N . PHE A 1 121 ? 10.975 0.777 2.031 1.00 94.06 121 PHE A N 1
ATOM 889 C CA . PHE A 1 121 ? 11.902 1.497 2.912 1.00 94.06 121 PHE A CA 1
ATOM 890 C C . PHE A 1 121 ? 13.375 1.388 2.488 1.00 94.06 121 PHE A C 1
ATOM 892 O O . PHE A 1 121 ? 14.208 2.128 3.000 1.00 94.06 121 PHE A O 1
ATOM 899 N N . ALA A 1 122 ? 13.697 0.524 1.524 1.00 90.75 122 ALA A N 1
ATOM 900 C CA . ALA A 1 122 ? 15.022 0.420 0.913 1.00 90.75 122 ALA A CA 1
ATOM 901 C C . ALA A 1 122 ? 14.907 0.313 -0.621 1.00 90.75 122 ALA A C 1
ATOM 903 O O . ALA A 1 122 ? 15.302 -0.694 -1.213 1.00 90.75 122 ALA A O 1
ATOM 904 N N . PRO A 1 123 ? 14.348 1.335 -1.302 1.00 87.31 123 PRO A N 1
ATOM 905 C CA . PRO A 1 123 ? 13.945 1.206 -2.695 1.00 87.31 123 PRO A CA 1
ATOM 906 C C . PRO A 1 123 ? 15.119 1.280 -3.677 1.00 87.31 123 PRO A C 1
ATOM 908 O O . PRO A 1 123 ? 14.886 1.194 -4.873 1.00 87.31 123 PRO A O 1
ATOM 911 N N . GLY A 1 124 ? 16.368 1.441 -3.237 1.00 83.62 124 GLY A N 1
ATOM 912 C CA . GLY A 1 124 ? 17.514 1.662 -4.123 1.00 83.62 124 GLY A CA 1
ATOM 913 C C . GLY A 1 124 ? 17.632 3.114 -4.621 1.00 83.62 124 GLY A C 1
ATOM 914 O O . GLY A 1 124 ? 16.878 3.990 -4.188 1.00 83.62 124 GLY A O 1
ATOM 915 N N . PRO A 1 125 ? 18.597 3.397 -5.510 1.00 81.19 125 PRO A N 1
ATOM 916 C CA . PRO A 1 125 ? 19.042 4.758 -5.802 1.00 81.19 125 PRO A CA 1
ATOM 917 C C . PRO A 1 125 ? 17.984 5.612 -6.515 1.00 81.19 125 PRO A C 1
ATOM 919 O O . PRO A 1 125 ? 17.260 5.141 -7.394 1.00 81.19 125 PRO A O 1
ATOM 922 N N . GLY A 1 126 ? 17.931 6.898 -6.152 1.00 80.25 126 GLY A N 1
ATOM 923 C CA . GLY A 1 126 ? 17.109 7.915 -6.821 1.00 80.25 126 GLY A CA 1
ATOM 924 C C . GLY A 1 126 ? 15.601 7.830 -6.557 1.00 80.25 126 GLY A C 1
ATOM 925 O O . GLY A 1 126 ? 14.830 8.507 -7.233 1.00 80.25 126 GLY A O 1
ATOM 926 N N . ARG A 1 127 ? 15.155 7.001 -5.603 1.00 84.62 127 ARG A N 1
ATOM 927 C CA . ARG A 1 127 ? 13.737 6.844 -5.237 1.00 84.62 127 ARG A CA 1
ATOM 928 C C . ARG A 1 127 ? 13.468 7.441 -3.857 1.00 84.62 127 ARG A C 1
ATOM 930 O O . ARG A 1 127 ? 14.283 7.302 -2.950 1.00 84.62 127 ARG A O 1
ATOM 937 N N . THR A 1 128 ? 12.310 8.076 -3.690 1.00 87.44 128 THR A N 1
ATOM 938 C CA . THR A 1 128 ? 11.903 8.627 -2.392 1.00 87.44 128 THR A CA 1
ATOM 939 C C . THR A 1 128 ? 11.562 7.520 -1.398 1.00 87.44 128 THR A C 1
ATOM 941 O O . THR A 1 128 ? 10.928 6.516 -1.744 1.00 87.44 128 THR A O 1
ATOM 944 N N . VAL A 1 129 ? 11.970 7.726 -0.148 1.00 91.44 129 VAL A N 1
ATOM 945 C CA . VAL A 1 129 ? 11.765 6.790 0.961 1.00 91.44 129 VAL A CA 1
ATOM 946 C C . VAL A 1 129 ? 10.665 7.344 1.876 1.00 91.44 129 VAL A C 1
ATOM 948 O O . VAL A 1 129 ? 10.696 8.537 2.186 1.00 91.44 129 VAL A O 1
ATOM 951 N N . PRO A 1 130 ? 9.676 6.533 2.304 1.00 94.12 130 PRO A N 1
ATOM 952 C CA . PRO A 1 130 ? 8.714 6.959 3.314 1.00 94.12 130 PRO A CA 1
ATOM 953 C C . PRO A 1 130 ? 9.421 7.315 4.634 1.00 94.12 130 PRO A C 1
ATOM 955 O O . PRO A 1 130 ? 10.448 6.714 4.945 1.00 94.12 130 PRO A O 1
ATOM 958 N N . PRO A 1 131 ? 8.867 8.224 5.454 1.00 93.94 131 PRO A N 1
ATOM 959 C CA . PRO A 1 131 ? 9.431 8.506 6.772 1.00 93.94 131 PRO A CA 1
ATOM 960 C C . PRO A 1 131 ? 9.368 7.272 7.690 1.00 93.94 131 PRO A C 1
ATOM 962 O O . PRO A 1 131 ? 8.396 6.511 7.659 1.00 93.94 131 PRO A O 1
ATOM 965 N N . GLY A 1 132 ? 10.384 7.114 8.544 1.00 95.38 132 GLY A N 1
ATOM 966 C CA . GLY A 1 132 ? 10.499 6.002 9.494 1.00 95.38 132 GLY A CA 1
ATOM 967 C C . GLY A 1 132 ? 10.996 4.701 8.854 1.00 95.38 132 GLY A C 1
ATOM 968 O O . GLY A 1 132 ? 11.776 4.718 7.907 1.00 95.38 132 GLY A O 1
ATOM 969 N N . GLY A 1 133 ? 10.552 3.563 9.390 1.00 96.81 133 GLY A N 1
ATOM 970 C CA . GLY A 1 133 ? 10.906 2.231 8.899 1.00 96.81 133 GLY A CA 1
ATOM 971 C C . GLY A 1 133 ? 9.811 1.196 9.150 1.00 96.81 133 GLY A C 1
ATOM 972 O O . GLY A 1 133 ? 8.790 1.482 9.777 1.00 96.81 133 GLY A O 1
ATOM 973 N N . VAL A 1 134 ? 10.046 -0.039 8.697 1.00 97.44 134 VAL A N 1
ATOM 974 C CA . VAL A 1 134 ? 9.119 -1.172 8.884 1.00 97.44 134 VAL A CA 1
ATOM 975 C C . VAL A 1 134 ? 8.760 -1.360 10.360 1.00 97.44 134 VAL A C 1
ATOM 977 O O . VAL A 1 134 ? 7.581 -1.424 10.710 1.00 97.44 134 VAL A O 1
ATOM 980 N N . THR A 1 135 ? 9.769 -1.403 11.235 1.00 97.69 135 THR A N 1
ATOM 981 C CA . THR A 1 135 ? 9.575 -1.625 12.673 1.00 97.69 135 THR A CA 1
ATOM 982 C C . THR A 1 135 ? 8.752 -0.512 13.309 1.00 97.69 135 THR A C 1
ATOM 984 O O . THR A 1 135 ? 7.769 -0.806 13.987 1.00 97.69 135 THR A O 1
ATOM 987 N N . SER A 1 136 ? 9.102 0.756 13.065 1.00 97.88 136 SER A N 1
ATOM 988 C CA . SER A 1 136 ? 8.391 1.893 13.660 1.00 97.88 136 SER A CA 1
ATOM 989 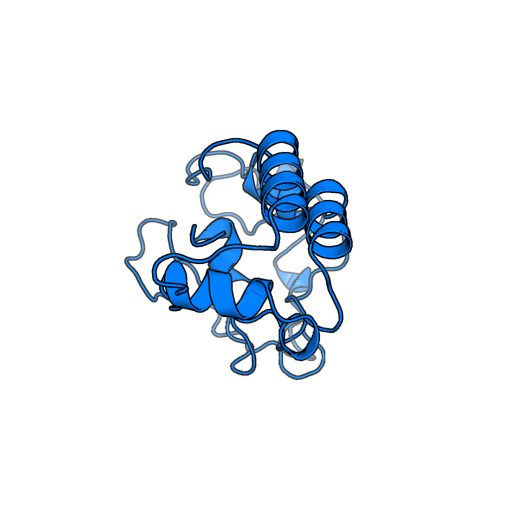C C . SER A 1 136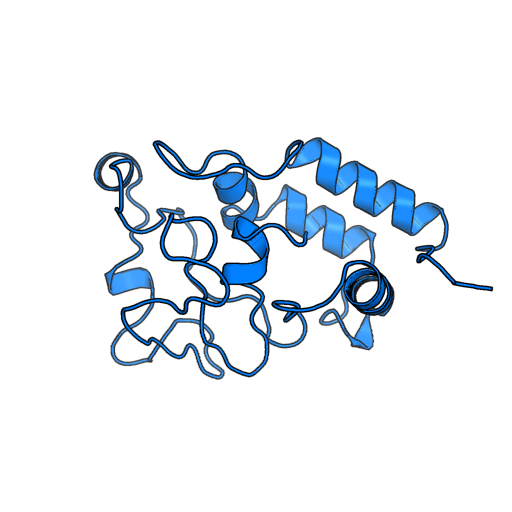 ? 6.959 2.008 13.137 1.00 97.88 136 SER A C 1
ATOM 991 O O . SER A 1 136 ? 6.052 2.283 13.913 1.00 97.88 136 SER A O 1
ATOM 993 N N . LEU A 1 137 ? 6.726 1.734 11.846 1.00 97.94 137 LEU A N 1
ATOM 994 C CA . LEU A 1 137 ? 5.379 1.720 11.274 1.00 97.94 137 LEU A CA 1
ATOM 995 C C . LEU A 1 137 ? 4.515 0.620 11.901 1.00 97.94 137 LEU A C 1
ATOM 997 O O . LEU A 1 137 ? 3.369 0.874 12.260 1.00 97.94 137 LEU A O 1
ATOM 1001 N N . ALA A 1 138 ? 5.051 -0.591 12.055 1.00 98.38 138 ALA A N 1
ATOM 1002 C CA . ALA A 1 138 ? 4.308 -1.685 12.669 1.00 98.38 138 ALA A CA 1
ATOM 1003 C C . ALA A 1 138 ? 3.989 -1.415 14.147 1.00 98.38 138 ALA A C 1
ATOM 1005 O O . ALA A 1 138 ? 2.888 -1.734 14.589 1.00 98.38 138 ALA A O 1
ATOM 1006 N N . GLN A 1 139 ? 4.919 -0.819 14.904 1.00 98.44 139 GLN A N 1
ATOM 1007 C CA . GLN A 1 139 ? 4.644 -0.424 16.290 1.00 98.44 139 GLN A CA 1
ATOM 1008 C C . GLN A 1 139 ? 3.574 0.663 16.367 1.00 98.44 139 GLN A C 1
ATOM 1010 O O . GLN A 1 139 ? 2.614 0.495 17.111 1.00 98.44 139 GLN A O 1
ATOM 1015 N N . ALA A 1 140 ? 3.658 1.693 15.521 1.00 98.06 140 ALA A N 1
ATOM 1016 C CA . ALA A 1 140 ? 2.648 2.746 15.471 1.00 98.06 140 ALA A CA 1
ATOM 1017 C C . ALA A 1 140 ? 1.242 2.195 15.169 1.00 98.06 140 ALA A C 1
ATOM 1019 O O . ALA A 1 140 ? 0.269 2.634 15.773 1.00 98.06 140 ALA A O 1
ATOM 1020 N N . ILE A 1 141 ? 1.119 1.202 14.277 1.00 98.12 141 ILE A N 1
ATOM 1021 C CA . ILE A 1 141 ? -0.168 0.541 13.993 1.00 98.12 141 ILE A CA 1
ATOM 1022 C C . ILE A 1 141 ? -0.685 -0.219 15.222 1.00 98.12 141 ILE A C 1
ATOM 1024 O O . ILE A 1 141 ? -1.875 -0.150 15.522 1.00 98.12 141 ILE A O 1
ATOM 1028 N N . LEU A 1 142 ? 0.184 -0.937 15.941 1.00 98.56 142 LEU A N 1
ATOM 1029 C CA . LEU A 1 142 ? -0.217 -1.668 17.147 1.00 98.56 142 LEU A CA 1
ATOM 1030 C C . LEU A 1 142 ? -0.639 -0.728 18.274 1.00 98.56 142 LEU A C 1
ATOM 1032 O O . LEU A 1 142 ? -1.648 -0.979 18.922 1.00 98.56 142 LEU A O 1
ATOM 1036 N N . GLU A 1 143 ? 0.120 0.337 18.509 1.00 98.50 143 GLU A N 1
ATOM 1037 C CA . GLU A 1 143 ? -0.199 1.358 19.508 1.00 98.50 143 GLU A CA 1
ATOM 1038 C C . GLU A 1 143 ? -1.528 2.039 19.187 1.00 98.50 143 GLU A C 1
ATOM 1040 O O . GLU A 1 143 ? -2.407 2.106 20.045 1.00 98.50 143 GLU A O 1
ATOM 1045 N N . TRP A 1 144 ? -1.718 2.444 17.929 1.00 98.00 144 TRP A N 1
ATOM 1046 C CA . TRP A 1 144 ? -2.981 2.990 17.440 1.00 98.00 144 TRP A CA 1
ATOM 1047 C C . TRP A 1 144 ? -4.146 2.017 17.656 1.00 98.00 144 TRP A C 1
ATOM 1049 O O . TRP A 1 144 ? -5.181 2.413 18.184 1.00 98.00 144 TRP A O 1
ATOM 1059 N N . GLY A 1 145 ? -3.969 0.735 17.324 1.00 97.81 145 GLY A N 1
ATOM 1060 C CA . GLY A 1 145 ? -4.977 -0.299 17.556 1.00 97.81 145 GLY A CA 1
ATOM 1061 C C . GLY A 1 145 ? -5.331 -0.480 19.035 1.00 97.81 145 GLY A C 1
ATOM 1062 O O . GLY A 1 145 ? -6.510 -0.501 19.378 1.00 97.81 145 GLY A O 1
ATOM 1063 N N . ARG A 1 146 ? -4.329 -0.546 19.926 1.00 98.19 146 ARG A N 1
ATOM 1064 C CA . ARG A 1 146 ? -4.536 -0.652 21.386 1.00 98.19 146 ARG A CA 1
ATOM 1065 C C . ARG A 1 146 ? -5.266 0.558 21.965 1.00 98.19 146 ARG A C 1
ATOM 1067 O O . ARG A 1 146 ? -6.012 0.405 22.922 1.00 98.19 146 ARG A O 1
ATOM 1074 N N . ALA A 1 147 ? -5.072 1.735 21.376 1.00 97.56 147 ALA A N 1
ATOM 1075 C CA . ALA A 1 147 ? -5.773 2.958 21.754 1.00 97.56 147 ALA A CA 1
ATOM 1076 C C . ALA A 1 147 ? -7.228 3.023 21.239 1.00 97.56 147 ALA A C 1
ATOM 1078 O O . ALA A 1 147 ? -7.863 4.065 21.361 1.00 97.56 147 ALA A O 1
ATOM 1079 N N . GLY A 1 148 ? -7.759 1.950 20.638 1.00 96.44 148 GLY A N 1
ATOM 1080 C CA . GLY A 1 148 ? -9.105 1.933 20.055 1.00 96.44 148 GLY A CA 1
ATOM 1081 C C . GLY A 1 148 ? -9.165 2.468 18.623 1.00 96.44 148 GLY A C 1
ATOM 1082 O O . GLY A 1 148 ? -10.237 2.832 18.145 1.00 96.44 148 GLY A O 1
ATOM 1083 N N . ALA A 1 149 ? -8.024 2.517 17.929 1.00 96.50 149 ALA A N 1
ATOM 1084 C CA . ALA A 1 149 ? -7.900 3.000 16.557 1.00 96.50 149 ALA A CA 1
ATOM 1085 C C . ALA A 1 149 ? -8.488 4.417 16.335 1.00 96.50 149 ALA A C 1
ATOM 1087 O O . ALA A 1 149 ? -9.260 4.621 15.390 1.00 96.50 149 ALA A O 1
ATOM 1088 N N . PRO A 1 150 ? -8.137 5.422 17.163 1.00 96.62 150 PRO A N 1
ATOM 1089 C CA . PRO A 1 150 ? -8.719 6.752 17.053 1.00 96.62 150 PRO A CA 1
ATOM 1090 C C . PRO A 1 150 ? -8.347 7.410 15.722 1.00 96.62 150 PRO A C 1
ATOM 1092 O O . PRO A 1 150 ? -7.228 7.281 15.215 1.00 96.62 150 PRO A O 1
ATOM 1095 N N . CYS A 1 151 ? -9.291 8.149 15.162 1.00 96.00 151 CYS A N 1
ATOM 1096 C CA . CYS A 1 151 ? -9.149 8.946 13.961 1.00 96.00 151 CYS A CA 1
ATOM 1097 C C . CYS A 1 151 ? -9.404 10.418 14.270 1.00 96.00 151 CYS A C 1
ATOM 1099 O O . CYS A 1 151 ? -10.213 10.784 15.118 1.00 96.00 151 CYS A O 1
ATOM 1101 N N . ARG A 1 152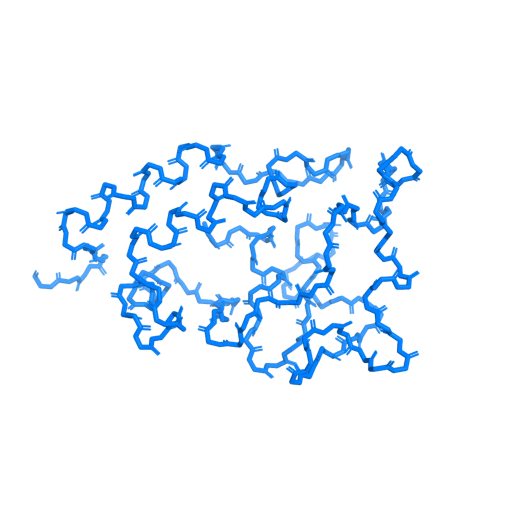 ? -8.722 11.302 13.534 1.00 91.94 152 ARG A N 1
ATOM 1102 C CA . ARG A 1 152 ? -8.933 12.746 13.681 1.00 91.94 152 ARG A CA 1
ATOM 1103 C C . ARG A 1 152 ? -10.404 13.096 13.429 1.00 91.94 152 ARG A C 1
ATOM 1105 O O . ARG A 1 152 ? -10.893 12.880 12.316 1.00 91.94 152 ARG A O 1
ATOM 1112 N N . GLY A 1 153 ? -11.031 13.732 14.417 1.00 87.06 153 GLY A N 1
ATOM 1113 C CA . GLY A 1 153 ? -12.430 14.154 14.363 1.00 87.06 153 GLY A CA 1
ATOM 1114 C C . GLY A 1 153 ? -13.432 13.055 14.716 1.00 87.06 153 GLY A C 1
ATOM 1115 O O . GLY A 1 153 ? -14.604 13.211 14.391 1.00 87.06 153 GLY A O 1
ATOM 1116 N N . ASP A 1 154 ? -12.985 11.952 15.322 1.00 85.50 154 ASP A N 1
ATOM 1117 C CA . ASP A 1 154 ? -13.887 11.131 16.131 1.00 85.50 154 ASP A CA 1
ATOM 1118 C C . ASP A 1 154 ? -14.458 11.967 17.301 1.00 85.50 154 ASP A C 1
ATOM 1120 O O . ASP A 1 154 ? -13.802 12.936 17.706 1.00 85.50 154 ASP A O 1
ATOM 1124 N N . PRO A 1 155 ? -15.673 11.640 17.784 1.00 66.31 155 PRO A N 1
ATOM 1125 C CA . PRO A 1 155 ? -16.300 12.313 18.922 1.00 66.31 155 PRO A CA 1
ATOM 1126 C C . PRO A 1 155 ? -15.517 12.152 20.229 1.00 66.31 155 PRO A C 1
ATOM 1128 O O . PRO A 1 155 ? -14.797 11.137 20.379 1.00 66.31 155 PRO A O 1
#

Radius of gyration: 15.6 Å; chains: 1; bounding box: 38×28×43 Å

Secondary structure (DSSP, 8-state):
--SHHHHTT--GGG---B-TTSSS-SSPBPTT----TTTTSEETTEEGGGTS-S-HHHH-STTPPP--SS---PPPGGG--TT--HHHHHHHHH-GGGTTT--HHHHHHHHHH-HHHHHHHS--TT----SS-HHHHHHHHHHHHHTT---TT--

Foldseek 3Di:
DQDLLQQQQQAAQQQWGADPQLPPDPPHTDPVRWRCHPVQQTDPVCGPCNQAPQDPVVQLDRPGDFHFNDRDGGDHRLSHDRPPDPQRNLVQQCDCVSVVNDHLLNVLVCLQPDSSNQCLQVVHPPGDHDPDHSVVVSVVSVVCRVVSSDGPPDD